Protein AF-A0A3P7DQM6-F1 (afdb_monomer)

Structure (mmCIF, N/CA/C/O backbone):
data_AF-A0A3P7DQM6-F1
#
_entry.id   AF-A0A3P7DQM6-F1
#
loop_
_atom_site.group_PDB
_atom_site.id
_atom_site.type_symbol
_atom_site.label_atom_id
_atom_site.label_alt_id
_atom_site.label_comp_id
_atom_site.label_asym_id
_atom_site.label_entity_id
_atom_site.label_seq_id
_atom_site.pdbx_PDB_ins_code
_atom_site.Cartn_x
_atom_site.Cartn_y
_atom_site.Cartn_z
_atom_site.occupancy
_atom_site.B_iso_or_equiv
_atom_site.auth_seq_id
_atom_site.auth_comp_id
_atom_site.auth_asym_id
_atom_site.auth_atom_id
_atom_site.pdbx_PDB_model_num
ATOM 1 N N . TYR A 1 1 ? -20.496 17.931 24.170 1.00 89.31 1 TYR A N 1
ATOM 2 C CA . TYR A 1 1 ? -19.849 16.822 23.449 1.00 89.31 1 TYR A CA 1
ATOM 3 C C . TYR A 1 1 ? -19.874 15.641 24.387 1.00 89.31 1 TYR A C 1
ATOM 5 O O . TYR A 1 1 ? -19.313 15.758 25.468 1.00 89.31 1 TYR A O 1
ATOM 13 N N . GLU A 1 2 ? -20.572 14.579 24.004 1.00 92.75 2 GLU A N 1
ATOM 14 C CA . GLU A 1 2 ? -20.664 13.324 24.752 1.00 92.75 2 GLU A CA 1
ATOM 15 C C . GLU A 1 2 ? -19.954 12.267 23.896 1.00 92.75 2 GLU A C 1
ATOM 17 O O . GLU A 1 2 ? -20.417 11.987 22.787 1.00 92.75 2 GLU A O 1
ATOM 22 N N . PRO A 1 3 ? -18.756 11.798 24.293 1.00 95.19 3 PRO A N 1
ATOM 23 C CA . PRO A 1 3 ? -18.057 10.757 23.551 1.00 95.19 3 PRO A CA 1
ATOM 24 C C . PRO A 1 3 ? -18.801 9.426 23.693 1.00 95.19 3 PRO A C 1
ATOM 26 O O . PRO A 1 3 ? -19.499 9.224 24.679 1.00 95.19 3 PRO A O 1
ATOM 29 N N . ILE A 1 4 ? -18.580 8.509 22.745 1.00 96.00 4 ILE A N 1
ATOM 30 C CA . ILE A 1 4 ? -19.023 7.116 22.894 1.00 96.00 4 ILE A CA 1
ATOM 31 C C . ILE A 1 4 ? -18.539 6.573 24.239 1.00 96.00 4 ILE A C 1
ATOM 33 O O . ILE A 1 4 ? -17.350 6.696 24.564 1.00 96.00 4 ILE A O 1
ATOM 37 N N . ASP A 1 5 ? -19.435 5.925 24.963 1.00 95.19 5 ASP A N 1
ATOM 38 C CA . ASP A 1 5 ? -19.202 5.313 26.262 1.00 95.19 5 ASP A CA 1
ATOM 39 C C . ASP A 1 5 ? -19.363 3.794 26.147 1.00 95.19 5 ASP A C 1
ATOM 41 O O . ASP A 1 5 ? -20.308 3.289 25.557 1.00 95.19 5 ASP A O 1
ATOM 45 N N . ASP A 1 6 ? -18.389 3.046 26.645 1.00 89.12 6 ASP A N 1
ATOM 46 C CA . ASP A 1 6 ? -18.331 1.592 26.499 1.00 89.12 6 ASP A CA 1
ATOM 47 C C . ASP A 1 6 ? -19.373 0.842 27.339 1.00 89.12 6 ASP A C 1
ATOM 49 O O . ASP A 1 6 ? -19.691 -0.295 27.000 1.00 89.12 6 ASP A O 1
ATOM 53 N N . GLU A 1 7 ? -19.947 1.467 28.369 1.00 91.75 7 GLU A N 1
ATOM 54 C CA . GLU A 1 7 ? -21.031 0.881 29.159 1.00 91.75 7 GLU A CA 1
ATOM 55 C C . GLU A 1 7 ? -22.406 1.285 28.611 1.00 91.75 7 GLU A C 1
ATOM 57 O O . GLU A 1 7 ? -23.295 0.442 28.478 1.00 91.75 7 GLU A O 1
ATOM 62 N N . LEU A 1 8 ? -22.595 2.564 28.263 1.00 95.56 8 LEU A N 1
ATOM 63 C CA . LEU A 1 8 ? -23.880 3.065 27.756 1.00 95.56 8 LEU A CA 1
ATOM 64 C C . LEU A 1 8 ? -24.145 2.654 26.299 1.00 95.56 8 LEU A C 1
ATOM 66 O O . LEU A 1 8 ? -25.299 2.419 25.937 1.00 95.56 8 LEU A O 1
ATOM 70 N N . ASP A 1 9 ? -23.096 2.534 25.479 1.00 95.56 9 ASP A N 1
ATOM 71 C CA . ASP A 1 9 ? -23.182 2.210 24.049 1.00 95.56 9 ASP A CA 1
ATOM 72 C C . ASP A 1 9 ? -22.760 0.762 23.725 1.00 95.56 9 ASP A C 1
ATOM 74 O O . ASP A 1 9 ? -22.378 0.462 22.589 1.00 95.56 9 ASP A O 1
ATOM 78 N N . ASP A 1 10 ? -22.843 -0.162 24.689 1.00 95.00 10 ASP A N 1
ATOM 79 C CA . ASP A 1 10 ? -22.357 -1.550 24.557 1.00 95.00 10 ASP A CA 1
ATOM 80 C C . ASP A 1 10 ? -22.939 -2.305 23.340 1.00 95.00 10 ASP A C 1
ATOM 82 O O . ASP A 1 10 ? -22.288 -3.155 22.729 1.00 95.00 10 ASP A O 1
ATOM 86 N N . ALA A 1 11 ? -24.153 -1.958 22.907 1.00 95.81 11 ALA A N 1
ATOM 87 C CA . ALA A 1 11 ? -24.782 -2.579 21.743 1.00 95.81 11 ALA A CA 1
ATOM 88 C C . ALA A 1 11 ? -24.160 -2.160 20.392 1.00 95.81 11 ALA A C 1
ATOM 90 O O . ALA A 1 11 ? -24.419 -2.804 19.371 1.00 95.81 11 ALA A O 1
ATOM 91 N N . LEU A 1 12 ? -23.366 -1.086 20.343 1.00 97.12 12 LEU A N 1
ATOM 92 C CA . LEU A 1 12 ? -22.845 -0.514 19.101 1.00 97.12 12 LEU A CA 1
ATOM 93 C C . LEU A 1 12 ? -21.505 -1.136 18.685 1.00 97.12 12 LEU A C 1
ATOM 95 O O . LEU A 1 12 ? -20.658 -1.452 19.510 1.00 97.12 12 LEU A O 1
ATOM 99 N N . SER A 1 13 ? -21.263 -1.241 17.377 1.00 97.00 13 SER A N 1
ATOM 100 C CA . SER A 1 13 ? -19.940 -1.567 16.827 1.00 97.00 13 SER A CA 1
ATOM 101 C C . SER A 1 13 ? -19.147 -0.284 16.590 1.00 97.00 13 SER A C 1
ATOM 103 O O . SER A 1 13 ? -19.548 0.539 15.762 1.00 97.00 13 SER A O 1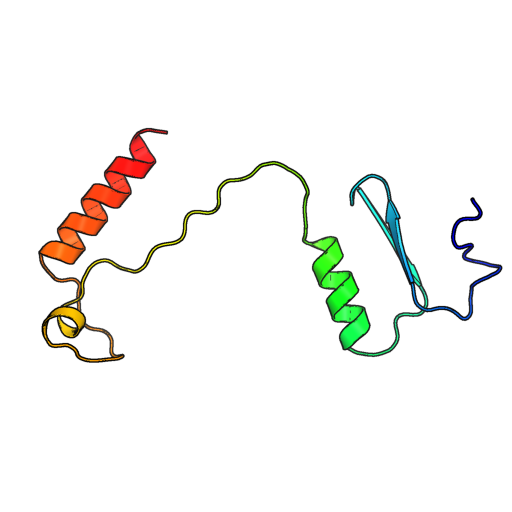
ATOM 105 N N . PHE A 1 14 ? -18.008 -0.105 17.262 1.00 97.12 14 PHE A N 1
ATOM 106 C CA . PHE A 1 14 ? -17.202 1.109 17.102 1.00 97.12 14 PHE A CA 1
ATOM 107 C C . PHE A 1 14 ? -15.702 0.893 17.318 1.00 97.12 14 PHE A C 1
ATOM 109 O O . PHE A 1 14 ? -15.243 -0.110 17.862 1.00 97.12 14 PHE A O 1
ATOM 116 N N . ILE A 1 15 ? -14.923 1.889 16.889 1.00 97.31 15 ILE A N 1
ATOM 117 C CA . ILE A 1 15 ? -13.497 2.026 17.181 1.00 97.31 15 ILE A CA 1
ATOM 118 C C . ILE A 1 15 ? -13.218 3.449 17.680 1.00 97.31 15 ILE A C 1
ATOM 120 O O . ILE A 1 15 ? -13.541 4.424 17.004 1.00 97.31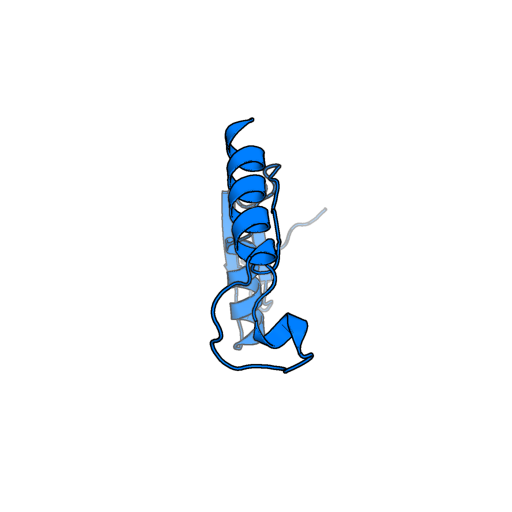 15 ILE A O 1
ATOM 124 N N . LYS A 1 16 ? -12.588 3.581 18.850 1.00 96.44 16 LYS A N 1
ATOM 125 C CA . LYS A 1 16 ? -12.023 4.842 19.347 1.00 96.44 16 LYS A CA 1
ATOM 126 C C . LYS A 1 16 ? -10.555 4.902 18.923 1.00 96.44 16 LYS A C 1
ATOM 128 O O . LYS A 1 16 ? -9.752 4.079 19.362 1.00 96.44 16 LYS A O 1
ATOM 133 N N . VAL A 1 17 ? -10.199 5.871 18.079 1.00 96.38 17 VAL A N 1
ATOM 134 C CA . VAL A 1 17 ? -8.802 6.174 17.719 1.00 96.38 17 VAL A CA 1
ATOM 135 C C . VAL A 1 17 ? -8.304 7.279 18.643 1.00 96.38 17 VAL A C 1
ATOM 137 O O . VAL A 1 17 ? -8.764 8.416 18.565 1.00 96.38 17 VAL A O 1
ATOM 140 N N . ILE A 1 18 ? -7.375 6.952 19.535 1.00 95.81 18 ILE A N 1
ATOM 141 C CA . ILE A 1 18 ? -6.970 7.834 20.630 1.00 95.81 18 ILE A CA 1
ATOM 142 C C . ILE A 1 18 ? -5.591 8.419 20.327 1.00 95.81 18 ILE A C 1
ATOM 144 O O . ILE A 1 18 ? -4.666 7.705 19.931 1.00 95.81 18 ILE A O 1
ATOM 148 N N . ASN A 1 19 ? -5.449 9.735 20.527 1.00 94.88 19 ASN A N 1
ATOM 149 C CA . ASN A 1 19 ? -4.195 10.475 20.349 1.00 94.88 19 ASN A CA 1
ATOM 150 C C . ASN A 1 19 ? -3.525 10.193 18.991 1.00 94.88 19 ASN A C 1
ATOM 152 O O . ASN A 1 19 ? -2.388 9.727 18.941 1.00 94.88 19 ASN A O 1
ATOM 156 N N . ALA A 1 20 ? -4.247 10.446 17.892 1.00 93.38 20 ALA A N 1
ATOM 157 C CA . ALA A 1 20 ? -3.747 10.282 16.521 1.00 93.38 20 ALA A CA 1
ATOM 158 C C . ALA A 1 20 ? -3.186 8.875 16.209 1.00 93.38 20 ALA A C 1
ATOM 160 O O . ALA A 1 20 ? -2.200 8.736 15.487 1.00 93.38 20 ALA A O 1
ATOM 161 N N . GLY A 1 21 ? -3.826 7.831 16.749 1.00 93.75 21 GLY A N 1
ATOM 162 C CA . GLY A 1 21 ? -3.449 6.434 16.508 1.00 93.75 21 GLY A CA 1
ATOM 163 C C . GLY A 1 21 ? -2.424 5.875 17.494 1.00 93.75 21 GLY A C 1
ATOM 164 O O . GLY A 1 21 ? -1.905 4.785 17.277 1.00 93.75 21 GLY A O 1
ATOM 165 N N . ARG A 1 22 ? -2.132 6.585 18.593 1.00 94.69 22 ARG A N 1
ATOM 166 C CA . ARG A 1 22 ? -1.270 6.067 19.669 1.00 94.69 22 ARG A CA 1
ATOM 167 C C . ARG A 1 22 ? -1.887 4.855 20.368 1.00 94.69 22 ARG A C 1
ATOM 169 O O . ARG A 1 22 ? -1.156 3.971 20.805 1.00 94.69 22 ARG A O 1
ATOM 176 N N . SER A 1 23 ? -3.208 4.827 20.506 1.00 96.31 23 SER A N 1
ATOM 177 C CA . SER A 1 23 ? -3.939 3.670 21.019 1.00 96.31 23 SER A CA 1
ATOM 178 C C . SER A 1 23 ? -5.322 3.567 20.385 1.00 96.31 23 SER A C 1
ATOM 180 O O . SER A 1 23 ? -5.854 4.536 19.836 1.00 96.31 23 SER A O 1
ATOM 182 N N . PHE A 1 24 ? -5.892 2.367 20.454 1.00 96.94 24 PHE A N 1
ATOM 183 C CA . PHE A 1 24 ? -7.187 2.038 19.876 1.00 96.94 24 PHE A CA 1
ATOM 184 C C . PHE A 1 24 ? -8.021 1.276 20.903 1.00 96.94 24 PHE A C 1
ATOM 186 O O . PHE A 1 24 ? -7.491 0.416 21.606 1.00 96.94 24 PHE A O 1
ATOM 193 N N . PHE A 1 25 ? -9.316 1.569 20.960 1.00 96.06 25 PHE A N 1
ATOM 194 C CA . PHE A 1 25 ? -10.305 0.742 21.650 1.00 96.06 25 PHE A CA 1
ATOM 195 C C . PHE A 1 25 ? -11.331 0.285 20.622 1.00 96.06 25 PHE A C 1
ATOM 197 O O . PHE A 1 25 ? -11.840 1.107 19.863 1.00 96.06 25 PHE A O 1
ATOM 204 N N . VAL A 1 26 ? -11.590 -1.013 20.555 1.00 97.06 26 VAL A N 1
ATOM 205 C CA . VAL A 1 26 ? -12.404 -1.626 19.506 1.00 97.06 26 VAL A CA 1
ATOM 206 C C . VAL A 1 26 ? -13.496 -2.440 20.181 1.00 97.06 26 VAL A C 1
ATOM 208 O O . VAL A 1 26 ? -13.181 -3.290 21.009 1.00 97.06 26 VAL A O 1
ATOM 211 N N . HIS A 1 27 ? -14.752 -2.197 19.810 1.00 97.19 27 HIS A N 1
ATOM 212 C CA . HIS A 1 27 ? -15.913 -2.807 20.451 1.00 97.19 27 HIS A CA 1
ATOM 213 C C . HIS A 1 27 ? -16.856 -3.458 19.445 1.00 97.19 27 HIS A C 1
ATOM 215 O O . HIS A 1 27 ? -17.078 -2.920 18.357 1.00 97.19 27 HIS A O 1
ATOM 221 N N . ASN A 1 28 ? -17.394 -4.621 19.827 1.00 96.12 28 ASN A N 1
ATOM 222 C CA . ASN A 1 28 ? -18.442 -5.359 19.115 1.00 96.12 28 ASN A CA 1
ATOM 223 C C . ASN A 1 28 ? -18.236 -5.454 17.584 1.00 96.12 28 ASN A C 1
ATOM 225 O O . ASN A 1 28 ? -19.134 -5.158 16.793 1.00 96.12 28 ASN A O 1
ATOM 229 N N . VAL A 1 29 ? -17.031 -5.835 17.139 1.00 96.12 29 VAL A N 1
ATOM 230 C CA . VAL A 1 29 ? -16.723 -5.982 15.705 1.00 96.12 29 VAL A CA 1
ATOM 231 C C . VAL A 1 29 ? -17.472 -7.179 15.143 1.00 96.12 29 VAL A C 1
ATOM 233 O O . VAL A 1 29 ? -17.195 -8.322 15.502 1.00 96.12 29 VAL A O 1
ATOM 236 N N . ASN A 1 30 ? -18.373 -6.917 14.204 1.00 95.25 30 ASN A N 1
ATOM 237 C CA . ASN A 1 30 ? -19.209 -7.922 13.579 1.00 95.25 30 ASN A CA 1
ATOM 238 C C . ASN A 1 30 ? -18.914 -8.031 12.077 1.00 95.25 30 ASN A C 1
ATOM 240 O O . ASN A 1 30 ? -19.098 -7.096 11.293 1.00 95.25 30 ASN A O 1
ATOM 244 N N . GLY A 1 31 ? -18.455 -9.213 11.675 1.00 96.06 31 GLY A N 1
ATOM 245 C CA . GLY A 1 31 ? -18.204 -9.548 10.282 1.00 96.06 31 GLY A CA 1
ATOM 246 C C . GLY A 1 31 ? -16.896 -8.995 9.708 1.00 96.06 31 GLY A C 1
ATOM 247 O O . GLY A 1 31 ? -16.206 -8.141 10.265 1.00 96.06 31 GLY A O 1
ATOM 248 N N . HIS A 1 32 ? -16.550 -9.516 8.531 1.00 97.75 32 HIS A N 1
ATOM 249 C CA . HIS A 1 32 ? -15.237 -9.315 7.915 1.00 97.75 32 HIS A CA 1
ATOM 250 C C . HIS A 1 32 ? -14.930 -7.852 7.566 1.00 97.75 32 HIS A C 1
ATOM 252 O O . HIS A 1 32 ? -13.793 -7.401 7.711 1.00 97.75 32 HIS A O 1
ATOM 258 N N . VAL A 1 33 ? -15.932 -7.106 7.093 1.00 97.94 33 VAL A N 1
ATOM 259 C CA . VAL A 1 33 ? -15.744 -5.719 6.641 1.00 97.94 33 VAL A CA 1
ATOM 260 C C . VAL A 1 33 ? -15.295 -4.831 7.799 1.00 97.94 33 VAL A C 1
ATOM 262 O O . VAL A 1 33 ? -14.330 -4.086 7.651 1.00 97.94 33 VAL A O 1
ATOM 265 N N . GLN A 1 34 ? -15.920 -4.956 8.970 1.00 98.12 34 GLN A N 1
ATOM 266 C CA . GLN A 1 34 ? -15.543 -4.162 10.137 1.00 98.12 34 GLN A CA 1
ATOM 267 C C . GLN A 1 34 ? -14.126 -4.508 10.617 1.00 98.12 34 GLN A C 1
ATOM 269 O O . GLN A 1 34 ? -13.326 -3.608 10.869 1.00 98.12 34 GLN A O 1
ATOM 274 N N . SER A 1 35 ? -13.753 -5.794 10.634 1.00 97.88 35 SER A N 1
ATOM 275 C CA . SER A 1 35 ? -12.381 -6.208 10.963 1.00 97.88 35 SER A CA 1
ATOM 276 C C . SER A 1 35 ? -11.344 -5.618 10.000 1.00 97.88 35 SER A C 1
ATOM 278 O O . SER A 1 35 ? -10.265 -5.205 10.424 1.00 97.88 35 SER A O 1
ATOM 280 N N . ARG A 1 36 ? -11.663 -5.530 8.700 1.00 98.31 36 ARG A N 1
ATOM 281 C CA . ARG A 1 36 ? -10.797 -4.888 7.695 1.00 98.31 36 ARG A CA 1
ATOM 282 C C . ARG A 1 36 ? -10.647 -3.385 7.928 1.00 98.31 36 ARG A C 1
ATOM 284 O O . ARG A 1 36 ? -9.548 -2.869 7.735 1.00 98.31 36 ARG A O 1
ATOM 291 N N . VAL A 1 37 ? -11.708 -2.700 8.358 1.00 97.94 37 VAL A N 1
ATOM 292 C CA . VAL A 1 37 ? -11.657 -1.270 8.712 1.00 97.94 37 VAL A CA 1
ATOM 293 C C . VAL A 1 37 ? -10.749 -1.045 9.920 1.00 97.94 37 VAL A C 1
ATOM 295 O O . VAL A 1 37 ? -9.861 -0.198 9.853 1.00 97.94 37 VAL A O 1
ATOM 298 N N . VAL A 1 38 ? -10.906 -1.842 10.984 1.00 98.06 38 VAL A N 1
ATOM 299 C CA . VAL A 1 38 ? -10.028 -1.792 12.167 1.00 98.06 38 VAL A CA 1
ATOM 300 C C . VAL A 1 38 ? -8.569 -2.005 11.758 1.00 98.06 38 VAL A C 1
ATOM 302 O O . VAL A 1 38 ? -7.715 -1.181 12.075 1.00 98.06 38 VAL A O 1
ATOM 305 N N . TYR A 1 39 ? -8.293 -3.056 10.978 1.00 98.06 39 TYR A N 1
ATOM 306 C CA . TYR A 1 39 ? -6.952 -3.339 10.464 1.00 98.06 39 TYR A CA 1
ATOM 307 C C . TYR A 1 39 ? -6.367 -2.154 9.688 1.00 98.06 39 TYR A C 1
ATOM 309 O O . TYR A 1 39 ? -5.224 -1.767 9.923 1.00 98.06 39 TYR A O 1
ATOM 317 N N . PHE A 1 40 ? -7.139 -1.557 8.779 1.00 98.00 40 PHE A N 1
ATOM 318 C CA . PHE A 1 40 ? -6.677 -0.420 7.991 1.00 98.00 40 PHE A CA 1
ATOM 319 C C . PHE A 1 40 ? -6.315 0.776 8.882 1.00 98.00 40 PHE A C 1
ATOM 321 O O . PHE A 1 40 ? -5.219 1.319 8.753 1.00 98.00 40 PHE A O 1
ATOM 328 N N . LEU A 1 41 ? -7.186 1.142 9.828 1.00 96.88 41 LEU A N 1
ATOM 329 C CA . LEU A 1 41 ? -6.963 2.272 10.738 1.00 96.88 41 LEU A CA 1
ATOM 330 C C . LEU A 1 41 ? -5.749 2.078 11.655 1.00 96.88 41 LEU A C 1
ATOM 332 O O . LEU A 1 41 ? -5.070 3.047 11.977 1.00 96.88 41 LEU A O 1
ATOM 336 N N . MET A 1 42 ? -5.438 0.839 12.034 1.00 96.56 42 MET A N 1
ATOM 337 C CA . MET A 1 42 ? -4.251 0.532 12.836 1.00 96.56 42 MET A CA 1
ATOM 338 C C . MET A 1 42 ? -2.931 0.627 12.051 1.00 96.56 42 MET A C 1
ATOM 340 O O . MET A 1 42 ? -1.871 0.677 12.667 1.00 96.56 42 MET A O 1
ATOM 344 N N . ASN A 1 43 ? -2.970 0.650 10.713 1.00 96.12 43 ASN A N 1
ATOM 345 C CA . ASN A 1 43 ? -1.774 0.691 9.859 1.00 96.12 43 ASN A CA 1
ATOM 346 C C . ASN A 1 43 ? -1.502 2.070 9.228 1.00 96.12 43 ASN A C 1
ATOM 348 O O . ASN A 1 43 ? -0.463 2.259 8.592 1.00 96.12 43 ASN A O 1
ATOM 352 N N . ILE A 1 44 ? -2.407 3.043 9.371 1.00 95.19 44 ILE A N 1
ATOM 353 C CA . ILE A 1 44 ? -2.181 4.409 8.877 1.00 95.19 44 ILE A CA 1
ATOM 354 C C . ILE A 1 44 ? -1.415 5.257 9.899 1.00 95.19 44 ILE A C 1
ATOM 356 O O . ILE A 1 44 ? -1.471 5.027 11.102 1.00 95.19 44 ILE A O 1
ATOM 360 N N . HIS A 1 45 ? -0.716 6.284 9.415 1.00 92.44 45 HIS A N 1
ATOM 361 C CA . HIS A 1 45 ? -0.022 7.255 10.257 1.00 92.44 45 HIS A CA 1
ATOM 362 C C . HIS A 1 45 ? -0.033 8.645 9.617 1.00 92.44 45 HIS A C 1
ATOM 364 O O . HIS A 1 45 ? -0.073 8.767 8.390 1.00 92.44 45 HIS A O 1
ATOM 370 N N . LEU A 1 46 ? 0.042 9.683 10.456 1.00 92.50 46 LEU A N 1
ATOM 371 C CA . LEU A 1 46 ? -0.025 11.092 10.039 1.00 92.50 46 LEU A CA 1
ATOM 372 C C . LEU A 1 46 ? 1.344 11.724 9.750 1.00 92.50 46 LEU A C 1
ATOM 374 O O . LEU A 1 46 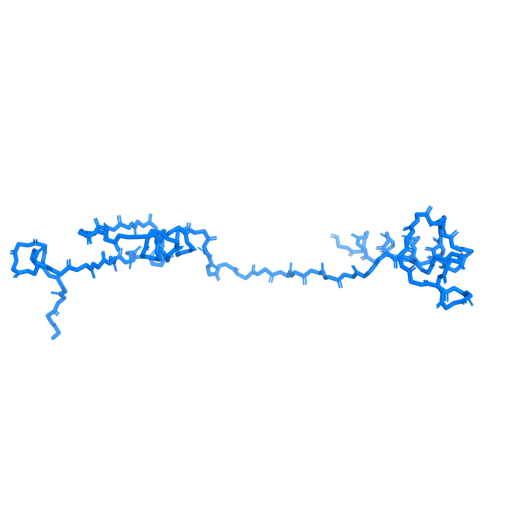? 1.406 12.860 9.289 1.00 92.50 46 LEU A O 1
ATOM 378 N N . LEU A 1 47 ? 2.442 11.016 10.036 1.00 94.06 47 LEU A N 1
ATOM 379 C CA . LEU A 1 47 ? 3.788 11.546 9.802 1.00 94.06 47 LEU A CA 1
ATOM 380 C C . LEU A 1 47 ? 3.996 11.879 8.312 1.00 94.06 47 LEU A C 1
ATOM 382 O O . LEU A 1 47 ? 3.714 11.014 7.472 1.00 94.06 47 LEU A O 1
ATOM 386 N N . PRO A 1 48 ? 4.520 13.076 7.982 1.00 96.44 48 PRO A N 1
ATOM 387 C CA . PRO A 1 48 ? 4.868 13.435 6.613 1.00 96.44 48 PRO A CA 1
ATOM 388 C C . PRO A 1 48 ? 5.815 12.401 5.997 1.00 96.44 48 PRO A C 1
ATOM 390 O O . PRO A 1 48 ? 6.826 12.040 6.600 1.00 96.44 48 PRO A O 1
ATOM 393 N N . ARG A 1 49 ? 5.489 11.919 4.794 1.00 95.75 49 ARG A N 1
ATOM 394 C CA . ARG A 1 49 ? 6.326 10.982 4.036 1.00 95.75 49 ARG A CA 1
ATOM 395 C C . ARG A 1 49 ? 6.180 11.205 2.536 1.00 95.75 49 ARG A C 1
ATOM 397 O O . ARG A 1 49 ? 5.107 11.581 2.069 1.00 95.75 49 ARG A O 1
ATOM 404 N N . SER A 1 50 ? 7.234 10.891 1.794 1.00 95.31 50 SER A N 1
ATOM 405 C CA . SER A 1 50 ? 7.209 10.844 0.332 1.00 95.31 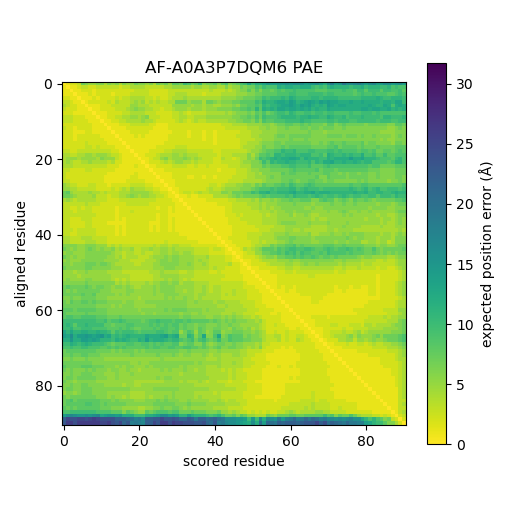50 SER A CA 1
ATOM 406 C C . SER A 1 50 ? 7.068 9.395 -0.131 1.00 95.31 50 SER A C 1
ATOM 408 O O . SER A 1 50 ? 7.818 8.529 0.314 1.00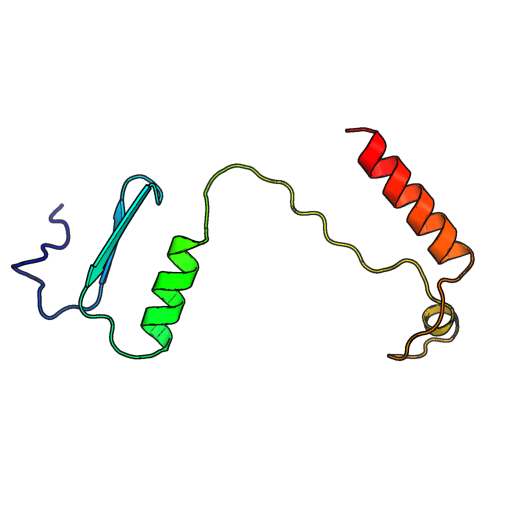 95.31 50 SER A O 1
ATOM 410 N N . ILE A 1 51 ? 6.116 9.125 -1.026 1.00 96.62 51 ILE A N 1
ATOM 411 C CA . ILE A 1 51 ? 5.969 7.828 -1.698 1.00 96.62 51 ILE A CA 1
ATOM 412 C C . ILE A 1 51 ? 6.331 8.036 -3.168 1.00 96.62 51 ILE A C 1
ATOM 414 O O . ILE A 1 51 ? 5.655 8.784 -3.869 1.00 96.62 51 ILE A O 1
ATOM 418 N N . TYR A 1 52 ? 7.388 7.370 -3.629 1.00 96.69 52 TYR A N 1
ATOM 419 C CA . TYR A 1 52 ? 7.826 7.413 -5.023 1.00 96.69 52 TYR A CA 1
ATOM 420 C C . TYR A 1 52 ? 7.337 6.158 -5.744 1.00 96.69 52 TYR A C 1
ATOM 422 O O . TYR A 1 52 ? 7.664 5.044 -5.341 1.00 96.69 52 TYR A O 1
ATOM 430 N N . LEU A 1 53 ? 6.556 6.337 -6.810 1.00 97.81 53 LEU A N 1
ATOM 431 C CA . LEU A 1 53 ? 6.066 5.248 -7.651 1.00 97.81 53 LEU A CA 1
ATOM 432 C C . LEU A 1 53 ? 6.608 5.418 -9.063 1.00 97.81 53 LEU A C 1
ATOM 434 O O . LEU A 1 53 ? 6.534 6.499 -9.643 1.00 97.81 53 LEU A O 1
ATOM 438 N N . THR A 1 54 ? 7.127 4.334 -9.622 1.00 97.38 54 THR A N 1
ATOM 439 C CA . THR A 1 54 ? 7.565 4.292 -11.012 1.00 97.38 54 THR A CA 1
ATOM 440 C C . THR A 1 54 ? 7.373 2.900 -11.594 1.00 97.38 54 THR A C 1
ATOM 442 O O . THR A 1 54 ? 7.252 1.914 -10.866 1.00 97.38 54 THR A O 1
ATOM 445 N N . ARG A 1 55 ? 7.342 2.820 -12.922 1.00 97.69 55 ARG A N 1
ATOM 446 C CA . ARG A 1 55 ? 7.431 1.552 -13.643 1.00 97.69 55 ARG A CA 1
ATOM 447 C C . ARG A 1 55 ? 8.882 1.067 -13.688 1.00 97.69 55 ARG A C 1
ATOM 449 O O . ARG A 1 55 ? 9.823 1.810 -13.417 1.00 97.69 55 ARG A O 1
ATOM 456 N N . HIS A 1 56 ? 9.050 -0.186 -14.099 1.00 97.69 56 HIS A N 1
ATOM 457 C CA . HIS A 1 56 ? 10.331 -0.660 -14.610 1.00 97.69 56 HIS A CA 1
ATOM 458 C C . HIS A 1 56 ? 10.796 0.214 -15.796 1.00 97.69 56 HIS A C 1
ATOM 460 O O . HIS A 1 56 ? 9.973 0.835 -16.474 1.00 97.69 56 HIS A O 1
ATOM 466 N N . GLY A 1 57 ? 12.106 0.245 -16.067 1.00 98.38 57 GLY A N 1
ATOM 467 C CA . GLY A 1 57 ? 12.627 0.862 -17.292 1.00 98.38 57 GLY A CA 1
ATOM 468 C C . GLY A 1 57 ? 12.053 0.195 -18.548 1.00 98.38 57 GLY A C 1
ATOM 469 O O . GLY A 1 57 ? 11.586 -0.941 -18.474 1.00 98.38 57 GLY A O 1
ATOM 470 N N . GLU A 1 58 ? 12.078 0.882 -19.694 1.00 98.69 58 GLU A N 1
ATOM 471 C CA . GLU A 1 58 ? 11.592 0.329 -20.970 1.00 98.69 58 GLU A CA 1
ATOM 472 C C . GLU A 1 58 ? 12.123 -1.098 -21.198 1.00 98.69 58 GLU A C 1
ATOM 474 O O . GLU A 1 58 ? 13.326 -1.336 -21.111 1.00 98.69 58 GLU A O 1
ATOM 479 N N . SER A 1 59 ? 11.230 -2.051 -21.466 1.00 98.69 59 SER A N 1
ATOM 480 C CA . SER A 1 59 ? 11.600 -3.424 -21.821 1.00 98.69 59 SER A CA 1
ATOM 481 C C . SER A 1 59 ? 11.602 -3.640 -23.332 1.00 98.69 59 SER A C 1
ATOM 483 O O . SER A 1 59 ? 10.962 -2.895 -24.078 1.00 98.69 59 SER A O 1
ATOM 485 N N . GLU A 1 60 ? 12.261 -4.700 -23.801 1.00 98.56 60 GLU A N 1
ATOM 486 C CA . GLU A 1 60 ? 12.214 -5.075 -25.222 1.00 98.56 60 GLU A CA 1
ATOM 487 C C . GLU A 1 60 ? 10.775 -5.320 -25.707 1.00 98.56 60 GLU A C 1
ATOM 489 O O . GLU A 1 60 ? 10.418 -4.946 -26.824 1.00 98.56 60 GLU A O 1
ATOM 494 N N . TYR A 1 61 ? 9.892 -5.848 -24.852 1.00 98.50 61 TYR A N 1
ATOM 495 C CA . TYR A 1 61 ? 8.475 -5.989 -25.196 1.00 98.50 61 TYR A CA 1
ATOM 496 C C . TYR A 1 61 ? 7.729 -4.659 -25.267 1.00 98.50 61 TYR A C 1
ATOM 498 O O . TYR A 1 61 ? 6.839 -4.519 -26.103 1.00 98.50 61 TYR A O 1
ATOM 506 N N . ASN A 1 62 ? 8.112 -3.649 -24.479 1.00 98.06 62 ASN A N 1
ATOM 507 C CA . ASN A 1 62 ? 7.543 -2.313 -24.645 1.00 98.06 62 ASN A CA 1
ATOM 508 C C . ASN A 1 62 ? 7.885 -1.721 -26.016 1.00 98.06 62 ASN A C 1
ATOM 510 O O . ASN A 1 62 ? 7.002 -1.143 -26.646 1.00 98.06 62 ASN A O 1
ATOM 514 N N . ARG A 1 63 ? 9.114 -1.925 -26.512 1.00 97.44 63 ARG A N 1
ATOM 515 C CA . ARG A 1 63 ? 9.551 -1.396 -27.818 1.00 97.44 63 ARG A CA 1
ATOM 516 C C . ARG A 1 63 ? 8.737 -1.934 -28.988 1.00 97.44 63 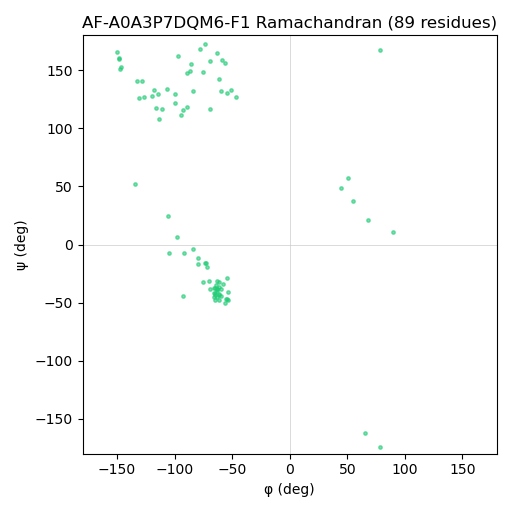ARG A C 1
ATOM 518 O O . ARG A 1 63 ? 8.526 -1.220 -29.961 1.00 97.44 63 ARG A O 1
ATOM 525 N N . ILE A 1 64 ? 8.267 -3.174 -28.881 1.00 97.81 64 ILE A N 1
ATOM 526 C CA . ILE A 1 64 ? 7.434 -3.818 -29.904 1.00 97.81 64 ILE A CA 1
ATOM 527 C C . ILE A 1 64 ? 5.930 -3.753 -29.589 1.00 97.81 64 ILE A C 1
ATOM 529 O O . ILE A 1 64 ? 5.137 -4.390 -30.275 1.00 97.81 64 ILE A O 1
ATOM 533 N N . GLY A 1 65 ? 5.520 -3.031 -28.539 1.00 97.50 65 GLY A N 1
ATOM 534 C CA . GLY A 1 65 ? 4.113 -2.902 -28.146 1.00 97.50 65 GLY A CA 1
ATOM 535 C C . GLY A 1 65 ? 3.472 -4.186 -27.603 1.00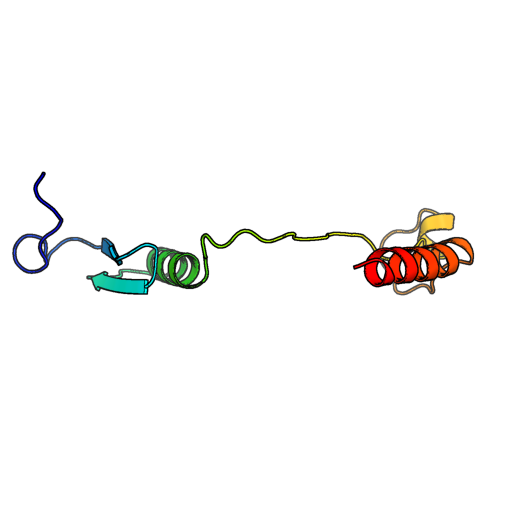 97.50 65 GLY A C 1
ATOM 536 O O . GLY A 1 65 ? 2.249 -4.313 -27.605 1.00 97.50 65 GLY A O 1
ATOM 537 N N . ARG A 1 66 ? 4.270 -5.153 -27.133 1.00 97.81 66 ARG A N 1
ATOM 538 C CA . ARG A 1 66 ? 3.776 -6.415 -26.567 1.00 97.81 66 ARG A CA 1
ATOM 539 C C . ARG A 1 66 ? 3.418 -6.254 -25.087 1.00 97.81 66 ARG A C 1
ATOM 541 O O . ARG A 1 66 ? 4.207 -5.744 -24.293 1.00 97.81 66 ARG A O 1
ATOM 548 N N . LEU A 1 67 ? 2.231 -6.735 -24.716 1.00 97.19 67 LEU A N 1
ATOM 549 C CA . LEU A 1 67 ? 1.752 -6.784 -23.331 1.00 97.19 67 LEU A CA 1
ATOM 550 C C . LEU A 1 67 ? 2.205 -8.070 -22.618 1.00 97.19 67 LEU A C 1
ATOM 552 O O . LEU A 1 67 ? 2.312 -9.129 -23.242 1.00 97.19 67 LEU A O 1
ATOM 556 N N . GLY A 1 68 ? 2.409 -7.980 -21.299 1.00 95.69 68 GLY A N 1
ATOM 557 C CA . GLY A 1 68 ? 2.804 -9.105 -20.440 1.00 95.69 68 GLY A CA 1
ATOM 558 C C . GLY A 1 68 ? 4.200 -9.665 -20.745 1.00 95.69 68 GLY A C 1
ATOM 559 O O . GLY A 1 68 ? 5.007 -9.015 -21.404 1.00 95.69 68 GLY A O 1
ATOM 560 N N . GLY A 1 6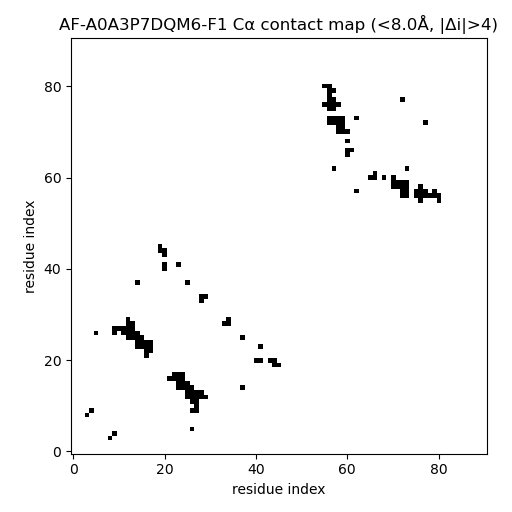9 ? 4.473 -10.888 -20.277 1.00 96.50 69 GLY A N 1
ATOM 561 C CA . GLY A 1 69 ? 5.761 -11.572 -20.458 1.00 96.50 69 GLY A CA 1
ATOM 562 C C . GLY A 1 69 ? 6.869 -11.102 -19.507 1.00 96.50 69 GLY A C 1
ATOM 563 O O . GLY A 1 69 ? 6.620 -10.312 -18.603 1.00 96.50 69 GLY A O 1
ATOM 564 N N . ASP A 1 70 ? 8.085 -11.612 -19.729 1.00 97.69 70 ASP A N 1
ATOM 565 C CA . ASP A 1 70 ? 9.270 -11.382 -18.883 1.00 97.69 70 ASP A CA 1
ATOM 566 C C . ASP A 1 70 ? 10.507 -11.047 -19.740 1.00 97.69 70 ASP A C 1
ATOM 568 O O . ASP A 1 70 ? 11.541 -11.709 -19.715 1.00 97.69 70 ASP A O 1
ATOM 572 N N . SER A 1 71 ? 10.359 -10.065 -20.634 1.00 98.00 71 SER A N 1
ATOM 573 C CA . SER A 1 71 ? 11.465 -9.623 -21.489 1.00 98.00 71 SER A CA 1
ATOM 574 C C . SER A 1 71 ? 12.470 -8.775 -20.704 1.00 98.00 71 SER A C 1
ATOM 576 O O . SER A 1 71 ? 12.038 -7.974 -19.869 1.00 98.00 71 SER A O 1
ATOM 578 N N . PRO A 1 72 ? 13.767 -8.812 -21.051 1.00 98.31 72 PRO A N 1
ATOM 579 C CA . PRO A 1 72 ? 14.760 -7.950 -20.421 1.00 98.31 72 PRO A CA 1
ATOM 580 C C . PRO A 1 72 ? 14.501 -6.457 -20.687 1.00 98.31 72 PRO A C 1
ATOM 582 O O . PRO A 1 72 ? 13.739 -6.072 -21.584 1.00 98.31 72 PRO A O 1
ATOM 585 N N . LEU A 1 73 ? 15.173 -5.610 -19.900 1.00 98.56 73 LEU A N 1
ATOM 586 C CA . LEU A 1 73 ? 15.244 -4.170 -20.146 1.00 98.56 73 LEU A CA 1
ATOM 587 C C . LEU A 1 73 ? 15.914 -3.888 -21.493 1.00 98.56 73 LEU A C 1
ATOM 589 O O . LEU A 1 73 ? 16.901 -4.533 -21.846 1.00 98.56 73 LEU A O 1
ATOM 593 N N . SER A 1 74 ? 15.414 -2.876 -22.195 1.00 98.56 74 SER A N 1
ATOM 594 C CA . SER A 1 74 ? 16.095 -2.315 -23.353 1.00 98.56 74 SER A CA 1
ATOM 595 C C . SER A 1 74 ? 17.301 -1.479 -22.936 1.00 98.56 74 SER A C 1
ATOM 597 O O . SER A 1 74 ? 17.491 -1.159 -21.759 1.00 98.56 74 SER A O 1
ATOM 599 N N . ALA A 1 75 ? 18.099 -1.043 -23.913 1.00 98.56 75 ALA A N 1
ATOM 600 C CA . ALA A 1 75 ? 19.173 -0.080 -23.668 1.00 98.56 75 ALA A CA 1
ATOM 601 C C . ALA A 1 75 ? 18.666 1.196 -22.960 1.00 98.56 75 ALA A C 1
ATOM 603 O O . ALA A 1 75 ? 19.299 1.668 -22.014 1.00 98.56 75 ALA A O 1
ATOM 604 N N . ASN A 1 76 ? 17.489 1.703 -23.348 1.00 98.38 76 ASN A N 1
ATOM 605 C CA . ASN A 1 76 ? 16.867 2.852 -22.686 1.00 98.38 76 ASN A CA 1
ATOM 606 C C . ASN A 1 76 ? 16.388 2.501 -21.274 1.00 98.38 76 ASN A C 1
ATOM 608 O O . ASN A 1 76 ? 16.522 3.313 -20.363 1.00 98.38 76 ASN A O 1
ATOM 612 N N . GLY A 1 77 ? 15.851 1.294 -21.064 1.00 98.69 77 GLY A N 1
ATOM 613 C CA . GLY A 1 77 ? 15.452 0.824 -19.738 1.00 98.69 77 GLY A CA 1
ATOM 614 C C . GLY A 1 77 ? 16.623 0.699 -18.764 1.00 98.69 77 GLY A C 1
ATOM 615 O O . GLY A 1 77 ? 16.494 1.057 -17.592 1.00 98.69 77 GLY A O 1
ATOM 616 N N . ILE A 1 78 ? 17.784 0.254 -19.249 1.00 98.75 78 ILE A N 1
ATOM 617 C CA . ILE A 1 78 ? 19.029 0.214 -18.472 1.00 98.75 78 ILE A CA 1
ATOM 618 C C . ILE A 1 78 ? 19.483 1.633 -18.117 1.00 98.75 78 ILE A C 1
ATOM 620 O O . ILE A 1 78 ? 19.868 1.887 -16.975 1.00 98.75 78 ILE A O 1
ATOM 624 N N . GLU A 1 79 ? 19.424 2.569 -19.066 1.00 98.62 79 GLU A N 1
ATOM 625 C CA . GLU A 1 79 ? 19.795 3.961 -18.802 1.00 98.62 79 GLU A CA 1
ATOM 626 C C . GLU A 1 79 ? 18.840 4.624 -17.802 1.00 98.62 79 GLU A C 1
ATOM 628 O O . GLU A 1 79 ? 19.284 5.261 -16.847 1.00 98.62 79 GLU A O 1
ATOM 633 N N . TYR A 1 80 ? 17.537 4.372 -17.933 1.00 98.56 80 TYR A N 1
ATOM 634 C CA . TYR A 1 80 ? 16.539 4.769 -16.946 1.00 98.56 80 TYR A CA 1
ATOM 635 C C . TYR A 1 80 ? 16.899 4.268 -15.539 1.00 98.56 80 TYR A C 1
ATOM 637 O O . TYR A 1 80 ? 16.889 5.051 -14.590 1.00 98.56 80 TYR A O 1
ATOM 645 N N . ALA A 1 81 ? 17.273 2.993 -15.389 1.00 98.12 81 ALA A N 1
ATOM 646 C CA . ALA A 1 81 ? 17.643 2.429 -14.090 1.00 98.12 81 ALA A CA 1
ATOM 647 C C . ALA A 1 81 ? 18.873 3.124 -13.473 1.00 98.12 81 ALA A C 1
ATOM 649 O O . ALA A 1 81 ? 18.913 3.358 -12.261 1.00 98.12 81 ALA A O 1
ATOM 650 N N . LYS A 1 82 ? 19.860 3.515 -14.293 1.00 98.00 82 LYS A N 1
ATOM 651 C CA . LYS A 1 82 ? 21.006 4.317 -13.830 1.00 98.00 82 LYS A CA 1
ATOM 652 C C . LYS A 1 82 ? 20.571 5.708 -13.372 1.00 98.00 82 LYS A C 1
ATOM 654 O O . LYS A 1 82 ? 20.977 6.130 -12.293 1.00 98.00 82 LYS A O 1
ATOM 659 N N . LYS A 1 83 ? 19.717 6.393 -14.139 1.00 97.62 83 LYS A N 1
ATOM 660 C CA . LYS A 1 83 ? 19.193 7.720 -13.774 1.00 97.62 83 LYS A CA 1
ATOM 661 C C . LYS A 1 83 ? 18.320 7.687 -12.526 1.00 97.62 83 LYS A C 1
ATOM 663 O O . LYS A 1 83 ? 18.442 8.568 -11.681 1.00 97.62 83 LYS A O 1
ATOM 668 N N . LEU A 1 84 ? 17.520 6.638 -12.350 1.00 97.44 84 LEU A N 1
ATOM 669 C CA . LEU A 1 84 ? 16.754 6.420 -11.125 1.00 97.44 84 LEU A CA 1
ATOM 670 C C . LEU A 1 84 ? 17.679 6.260 -9.910 1.00 97.44 84 LEU A C 1
ATOM 672 O O . LEU A 1 84 ? 17.440 6.857 -8.864 1.00 97.44 84 LEU A O 1
ATOM 676 N N . ARG A 1 85 ? 18.773 5.501 -10.053 1.00 96.69 85 ARG A N 1
ATOM 677 C CA . ARG A 1 85 ? 19.799 5.387 -9.007 1.00 96.69 85 ARG A CA 1
ATOM 678 C C . ARG A 1 85 ? 20.457 6.734 -8.706 1.00 96.69 85 ARG A C 1
ATOM 680 O O . ARG A 1 85 ? 20.688 7.033 -7.540 1.00 96.69 85 ARG A O 1
ATOM 687 N N . GLU A 1 86 ? 20.802 7.514 -9.729 1.00 96.75 86 GLU A N 1
ATOM 688 C CA . GLU A 1 86 ? 21.379 8.853 -9.555 1.00 96.75 86 GLU A CA 1
ATOM 689 C C . GLU A 1 86 ? 20.424 9.773 -8.786 1.00 96.75 86 GLU A C 1
ATOM 691 O O . GLU A 1 86 ? 20.857 10.407 -7.832 1.00 96.75 86 GLU A O 1
ATOM 696 N N . TYR A 1 87 ? 19.128 9.768 -9.117 1.00 95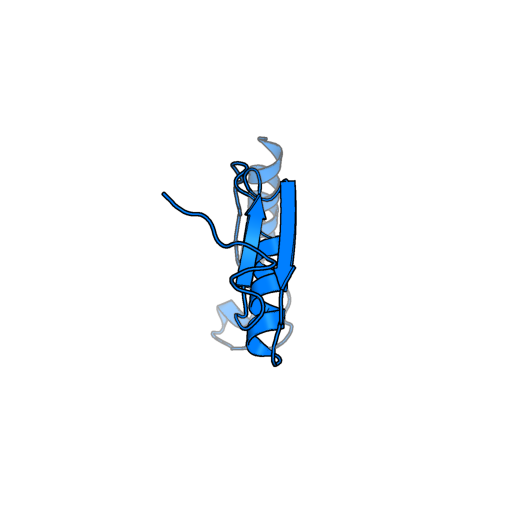.31 87 TYR A N 1
ATOM 697 C CA . TYR A 1 87 ? 18.108 10.561 -8.423 1.00 95.31 87 TYR A CA 1
ATOM 698 C C . TYR A 1 87 ? 18.086 10.306 -6.908 1.00 95.31 87 TYR A C 1
ATOM 700 O O . TYR A 1 87 ? 18.106 11.250 -6.123 1.00 95.31 87 TYR A O 1
ATOM 708 N N . PHE A 1 88 ? 18.111 9.039 -6.483 1.00 95.44 88 PHE A N 1
ATOM 709 C CA . PHE A 1 88 ? 18.072 8.689 -5.057 1.00 95.44 88 PHE A CA 1
ATOM 710 C C . PHE A 1 88 ? 19.412 8.820 -4.327 1.00 95.44 88 PHE A C 1
ATOM 712 O O . PHE A 1 88 ? 19.426 8.756 -3.106 1.00 95.44 88 PHE A O 1
ATOM 719 N N . LYS A 1 89 ? 20.532 9.004 -5.037 1.00 92.38 89 LYS A N 1
ATOM 720 C CA . LYS A 1 89 ? 21.835 9.290 -4.410 1.00 92.38 89 LYS A CA 1
ATOM 721 C C . LYS A 1 89 ? 22.005 10.749 -3.987 1.00 92.38 89 LYS A C 1
ATOM 723 O O . LYS A 1 89 ? 22.960 11.053 -3.284 1.00 92.38 89 LYS A O 1
ATOM 728 N N . VAL A 1 90 ? 21.166 11.646 -4.504 1.00 73.06 90 VAL A N 1
ATOM 729 C CA . VAL A 1 90 ? 21.257 13.093 -4.241 1.00 73.06 90 VAL A CA 1
ATOM 730 C C . VAL A 1 90 ? 20.555 13.477 -2.925 1.00 73.06 90 VAL A C 1
ATOM 732 O O . VAL A 1 90 ? 20.656 14.621 -2.489 1.00 73.06 90 VAL A O 1
ATOM 735 N N . PHE A 1 91 ? 19.912 12.517 -2.258 1.00 56.06 91 PHE A N 1
ATOM 736 C CA . PHE A 1 91 ? 19.402 12.627 -0.890 1.00 56.06 91 PHE A CA 1
ATOM 737 C C . PHE A 1 91 ? 20.282 11.822 0.069 1.00 56.06 91 PHE A C 1
ATOM 739 O O . PHE A 1 91 ? 20.385 12.244 1.240 1.00 56.06 91 PHE A O 1
#

InterPro domains:
  IPR001345 Phosphoglycerate/bisphosphoglycerate mutase, active site [PS00175] (53-62)
  IPR003094 Fructose-2,6-bisphosphatase [PR00991] (29-50)
  IPR003094 Fructose-2,6-bisphosphatase [PR00991] (51-73)
  IPR003094 Fructose-2,6-bisphosphatase [PTHR10606] (1-88)
  IPR013078 Histidine phosphatase superfamily, clade-1 [PF00300] (51-89)
  IPR013078 Histidine phosphatase superfamily, clade-1 [cd07067] (51-89)
  IPR013079 6-phosphofructo-2-kinase [PF01591] (1-48)
  IPR027417 P-loop containing nucleoside triphosphate hydrolase [G3DSA:3.40.50.300] (1-46)
  IPR029033 Histidine phosphatase superfamily [G3DSA:3.40.50.1240] (47-90)
  IPR029033 Histidine phosphatase superfamily [SSF53254] (42-89)

Nearest PDB structures (foldseek):
  1k6m-assembly1_A  TM=9.507E-01  e=1.451E-07  Homo sapiens
  2dwp-assembly1_A  TM=9.713E-01  e=2.196E-07  Homo sapiens
  1bif-assembly1_A  TM=9.342E-01  e=4.086E-07  Rattus norvegicus
  6iby-assembly1_A  TM=9.490E-01  e=6.181E-07  Homo sapiens
  4d4k-assembly1_A  TM=9.586E-01  e=1.002E-06  Homo sapiens

Organism: Wuchereria bancrofti (NCBI:txid6293)

Foldseek 3Di:
DDDDDCVVPLVDFDKDCPPQLPDIDTHDQDDDVSVVVVVVSNPDGDDDDDDDDDDQFAFPCVVVVHDDDDGHHDPRSVVVVVVVVVVVVVD

Solvent-accessible surface area (backbone atoms only — not comparable to full-atom values): 5944 Å² total; per-residue (Å²): 139,82,76,94,42,78,79,86,44,57,90,49,65,50,71,49,72,37,80,88,61,77,44,77,49,78,38,66,77,66,61,70,68,48,51,51,50,54,54,52,61,74,71,59,77,84,74,90,78,88,85,89,83,80,78,80,45,49,26,52,36,58,78,74,71,48,81,78,86,86,62,59,64,27,76,65,9,52,50,46,53,52,51,54,52,53,61,65,65,78,110

Radius of gyration: 23.7 Å; Cα contacts (8 Å, |Δi|>4): 76; chains: 1; bounding box: 47×28×59 Å

Sequence (91 aa):
YEPIDDELDDALSFIKVINAGRSFFVHNVNGHVQSRVVYFLMNIHLLPRSIYLTRHGESEYNRIGRLGGDSPLSANGIEYAKKLREYFKVF

pLDDT: mean 95.82, std 5.23, range [56.06, 98.75]

Mean predicted aligned error: 5.0 Å

Secondary structure (DSSP, 8-state):
-----TTTTTTS-EEEEETTTTEEEEE---HHHHHHHHHHHHH---S-------PPPPBHHHHTT--SS-PPBPHHHHHHHHHHHHHHH--